Protein AF-A0A098LW25-F1 (afdb_monomer_lite)

Secondary structure (DSSP, 8-state):
-HHHHHHHHHHHHHHHTTPPPP-TT-EEEETBTEEEE-SSSSPEEE-----B-SS--EEEE-TTS-EEEEE-SSEEEETTSPEEEEEE-----TTSTT-EEEEEPTT-SSTTBEEEEEEEPPTT-TT--EEE--------SS----B-PPP-

pLDDT: mean 75.45, std 22.26, range [24.7, 97.44]

Foldseek 3Di:
DVVVVVVVVVVVVVVVVPDDDALQQQWADDAQQWIWGNLDPDIDIGNRAPDHFPAAKDWTAFRSNQTAWIDLQAFIAGSNNHTADVRHGGQADRPDHHFWDWAADPPPPGSQFIQIWGWHDDPPDPDDTDTDSPPDDDDDDDDDTDGSDDDD

Structure (mmCIF, N/CA/C/O backbone):
data_AF-A0A098LW25-F1
#
_entry.id   AF-A0A098LW25-F1
#
loop_
_atom_site.group_PDB
_atom_site.id
_atom_site.type_symbol
_atom_site.label_atom_id
_atom_site.label_alt_id
_atom_site.label_comp_id
_atom_site.label_asym_id
_atom_site.label_entity_id
_atom_site.label_seq_id
_atom_site.pdbx_PDB_ins_code
_atom_site.Cartn_x
_atom_site.Cartn_y
_atom_site.Cartn_z
_atom_site.occupancy
_atom_site.B_iso_or_equiv
_atom_site.auth_seq_id
_atom_site.auth_comp_id
_atom_site.auth_asym_id
_atom_site.auth_atom_id
_atom_site.pdbx_PDB_model_num
ATOM 1 N N . MET A 1 1 ? 30.911 41.469 2.883 1.00 62.38 1 MET A N 1
ATOM 2 C CA . MET A 1 1 ? 29.462 41.206 3.057 1.00 62.38 1 MET A CA 1
ATOM 3 C C . MET A 1 1 ? 28.894 40.210 2.032 1.00 62.38 1 MET A C 1
ATOM 5 O O . MET A 1 1 ? 28.071 39.395 2.420 1.00 62.38 1 MET A O 1
ATOM 9 N N . TYR A 1 2 ? 29.341 40.200 0.765 1.00 64.12 2 TYR A N 1
ATOM 10 C CA . TYR A 1 2 ? 28.862 39.246 -0.259 1.00 64.12 2 TYR A CA 1
ATOM 11 C C . TYR A 1 2 ? 29.418 37.816 -0.128 1.00 64.12 2 TYR A C 1
ATOM 13 O O . TYR A 1 2 ? 28.670 36.865 -0.327 1.00 64.12 2 TYR A O 1
ATOM 21 N N . LEU A 1 3 ? 30.681 37.657 0.288 1.00 71.81 3 LEU A N 1
ATOM 22 C CA . LEU A 1 3 ? 31.345 36.349 0.421 1.00 71.81 3 LEU A CA 1
ATOM 23 C C . LEU A 1 3 ? 30.595 35.386 1.362 1.00 71.81 3 LEU A C 1
ATOM 25 O O . LEU A 1 3 ? 30.389 34.224 1.028 1.00 71.81 3 LEU A O 1
ATOM 29 N N . ASN A 1 4 ? 30.092 35.893 2.491 1.00 77.38 4 ASN A N 1
ATOM 30 C CA . ASN A 1 4 ? 29.337 35.085 3.451 1.00 77.38 4 ASN A CA 1
ATOM 31 C C . ASN A 1 4 ? 27.987 34.621 2.879 1.00 77.38 4 ASN A C 1
ATOM 33 O O . ASN A 1 4 ? 27.555 33.519 3.188 1.00 77.38 4 ASN A O 1
ATOM 37 N N . ARG A 1 5 ? 27.347 35.416 2.004 1.00 79.31 5 ARG A N 1
ATOM 38 C CA . ARG A 1 5 ? 26.081 35.033 1.349 1.00 79.31 5 ARG A CA 1
ATOM 39 C C . ARG A 1 5 ? 26.307 33.897 0.352 1.00 79.31 5 ARG A C 1
ATOM 41 O O . ARG A 1 5 ? 25.521 32.956 0.322 1.00 79.31 5 ARG A O 1
ATOM 48 N N . THR A 1 6 ? 27.397 33.953 -0.413 1.00 85.88 6 THR A N 1
ATOM 49 C CA . THR A 1 6 ? 27.761 32.895 -1.367 1.00 85.88 6 THR A CA 1
ATOM 50 C C . THR A 1 6 ? 28.072 31.579 -0.653 1.00 85.88 6 THR A C 1
ATOM 52 O O . THR A 1 6 ? 27.582 30.534 -1.069 1.00 85.88 6 THR A O 1
ATOM 55 N N . ILE A 1 7 ? 28.809 31.626 0.463 1.00 91.06 7 ILE A N 1
ATOM 56 C CA . ILE A 1 7 ? 29.121 30.436 1.274 1.00 91.06 7 ILE A CA 1
ATOM 57 C C . ILE A 1 7 ? 27.841 29.788 1.818 1.00 91.06 7 ILE A C 1
ATOM 59 O O . ILE A 1 7 ? 27.691 28.572 1.727 1.00 91.06 7 ILE A O 1
ATOM 63 N N . THR A 1 8 ? 26.890 30.579 2.328 1.00 88.38 8 THR A N 1
ATOM 64 C CA . THR A 1 8 ? 25.606 30.051 2.817 1.00 88.38 8 THR A CA 1
ATOM 65 C C . THR A 1 8 ? 24.812 29.350 1.714 1.00 88.38 8 THR A C 1
ATOM 67 O O . THR A 1 8 ? 24.265 28.277 1.953 1.00 88.38 8 THR A O 1
ATOM 70 N N . VAL A 1 9 ? 24.772 29.911 0.501 1.00 91.75 9 VAL A N 1
ATOM 71 C CA . VAL A 1 9 ? 24.058 29.305 -0.638 1.00 91.75 9 VAL A CA 1
ATOM 72 C C . VAL A 1 9 ? 24.706 27.986 -1.066 1.00 91.75 9 VAL A C 1
ATOM 74 O O . VAL A 1 9 ? 24.001 26.997 -1.259 1.00 91.75 9 VAL A O 1
ATOM 77 N N . VAL A 1 10 ? 26.039 27.939 -1.153 1.00 92.50 10 VAL A N 1
ATOM 78 C CA . VAL A 1 10 ? 26.776 26.712 -1.503 1.00 92.50 10 VAL A CA 1
ATOM 79 C C . VAL A 1 10 ? 26.585 25.629 -0.437 1.00 92.50 10 VAL A C 1
ATOM 81 O O . VAL A 1 10 ? 26.345 24.473 -0.777 1.00 92.50 10 VAL A O 1
ATOM 84 N N . ALA A 1 11 ? 26.611 25.993 0.848 1.00 91.38 11 ALA A N 1
ATOM 85 C CA . ALA A 1 11 ? 26.338 25.059 1.939 1.00 91.38 11 ALA A CA 1
ATOM 86 C C . ALA A 1 11 ? 24.913 24.480 1.867 1.00 91.38 11 ALA A C 1
ATOM 88 O 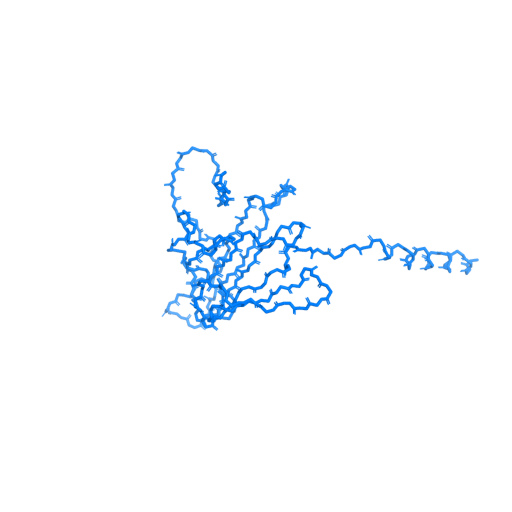O . ALA A 1 11 ? 24.726 23.285 2.088 1.00 91.38 11 ALA A O 1
ATOM 89 N N . LEU A 1 12 ? 23.917 25.296 1.499 1.00 90.12 12 LEU A N 1
ATOM 90 C CA . LEU A 1 12 ? 22.533 24.840 1.337 1.00 90.12 12 LEU A CA 1
ATOM 91 C C . LEU A 1 12 ? 22.384 23.850 0.168 1.00 90.12 12 LEU A C 1
ATOM 93 O O . LEU A 1 12 ? 21.680 22.850 0.293 1.00 90.12 12 LEU A O 1
ATOM 97 N N . MET A 1 13 ? 23.077 24.098 -0.952 1.00 88.81 13 MET A N 1
ATOM 98 C CA . MET A 1 13 ? 23.087 23.187 -2.104 1.00 88.81 13 MET A CA 1
ATOM 99 C C . MET A 1 13 ? 23.744 21.846 -1.758 1.00 88.81 13 MET A C 1
ATOM 101 O O . MET A 1 13 ? 23.201 20.798 -2.095 1.00 88.81 13 MET A O 1
ATOM 105 N N . LEU A 1 14 ? 24.862 21.860 -1.029 1.00 90.62 14 LEU A N 1
ATOM 106 C CA . LEU A 1 14 ? 25.540 20.635 -0.593 1.00 90.62 14 LEU A CA 1
ATOM 107 C C . LEU A 1 14 ? 24.726 19.836 0.432 1.00 90.62 14 LEU A C 1
ATOM 109 O O . LEU A 1 14 ? 24.810 18.616 0.448 1.00 90.62 14 LEU A O 1
ATOM 113 N N . PHE A 1 15 ? 23.911 20.489 1.263 1.00 86.94 15 PHE A N 1
ATOM 114 C CA . PHE A 1 15 ? 23.055 19.787 2.223 1.00 86.94 15 PHE A CA 1
ATOM 115 C C . PHE A 1 15 ? 21.892 19.043 1.546 1.00 86.94 15 PHE A C 1
ATOM 117 O O . PHE A 1 15 ? 21.441 18.012 2.040 1.00 86.94 15 PHE A O 1
ATOM 124 N N . SER A 1 16 ? 21.426 19.528 0.391 1.00 84.38 16 SER A N 1
ATOM 125 C CA . SER A 1 16 ? 20.313 18.907 -0.340 1.00 84.38 16 SER A CA 1
ATOM 126 C C . SER A 1 16 ? 20.633 17.512 -0.896 1.00 84.38 16 SER A C 1
ATOM 128 O O . SER A 1 16 ? 19.723 16.708 -1.075 1.00 84.38 16 SER A O 1
ATOM 130 N N . THR A 1 17 ? 21.913 17.181 -1.101 1.00 81.06 17 THR A N 1
ATOM 131 C CA . THR A 1 17 ? 22.337 15.864 -1.612 1.00 81.06 17 THR A CA 1
ATOM 132 C C . THR A 1 17 ? 22.280 14.755 -0.558 1.00 81.06 17 THR A C 1
ATOM 134 O O . THR A 1 17 ? 22.427 13.585 -0.898 1.00 81.06 17 THR A O 1
ATOM 137 N N . LEU A 1 18 ? 22.036 15.103 0.711 1.00 82.38 18 LEU A N 1
ATOM 138 C CA . LEU A 1 18 ? 21.867 14.154 1.816 1.00 82.38 18 LEU A CA 1
ATOM 139 C C . LEU A 1 18 ? 20.410 13.690 1.991 1.00 82.38 18 LEU A C 1
ATOM 141 O O . LEU A 1 18 ? 20.121 12.891 2.883 1.00 82.38 18 LEU A O 1
ATOM 145 N N . ALA A 1 19 ? 19.480 14.194 1.176 1.00 78.12 19 ALA A N 1
ATOM 146 C CA . ALA A 1 19 ? 18.085 13.782 1.219 1.00 78.12 19 ALA A CA 1
ATOM 147 C C . ALA A 1 19 ? 17.898 12.422 0.526 1.00 78.12 19 ALA A C 1
ATOM 149 O O . ALA A 1 19 ? 18.126 12.284 -0.674 1.00 78.12 19 ALA A O 1
ATOM 150 N N . PHE A 1 20 ? 17.439 11.423 1.280 1.00 74.81 20 PHE A N 1
ATOM 151 C CA . PHE A 1 20 ? 16.985 10.149 0.726 1.00 74.81 20 PHE A CA 1
ATOM 152 C C . PHE A 1 20 ? 15.491 10.213 0.394 1.00 74.81 20 PHE A C 1
ATOM 154 O O . PHE A 1 20 ? 14.710 10.830 1.120 1.00 74.81 20 PHE A O 1
ATOM 161 N N . SER A 1 21 ? 15.087 9.543 -0.686 1.00 72.94 21 SER A N 1
ATOM 162 C CA . SER A 1 21 ? 13.673 9.279 -0.960 1.00 72.94 21 SER A CA 1
ATOM 163 C C . SER A 1 21 ? 13.113 8.273 0.048 1.00 72.94 21 SER A C 1
ATOM 165 O O . SER A 1 21 ? 13.789 7.315 0.419 1.00 72.94 21 SER A O 1
ATOM 167 N N . GLN A 1 22 ? 11.856 8.465 0.441 1.00 80.38 22 GLN A N 1
ATOM 168 C CA . GLN A 1 22 ? 11.098 7.532 1.276 1.00 80.38 22 GLN A CA 1
ATOM 169 C C . GLN A 1 22 ? 10.548 6.371 0.425 1.00 80.38 22 GLN A C 1
ATOM 171 O O . GLN A 1 22 ? 9.931 6.601 -0.616 1.00 80.38 22 GLN A O 1
ATOM 176 N N . MET A 1 23 ? 10.792 5.126 0.847 1.00 89.50 23 MET A N 1
ATOM 177 C CA . MET A 1 23 ? 10.394 3.896 0.136 1.00 89.50 23 MET A CA 1
ATOM 178 C C . MET A 1 23 ? 9.022 3.360 0.576 1.00 89.50 23 MET A C 1
ATOM 180 O O . MET A 1 23 ? 8.502 2.393 0.026 1.00 89.50 23 MET A O 1
ATOM 184 N N . GLU A 1 24 ? 8.367 4.020 1.528 1.00 90.31 24 GLU A N 1
ATOM 185 C CA . GLU A 1 24 ? 7.082 3.608 2.097 1.00 90.31 24 GLU A CA 1
ATOM 186 C C . GLU A 1 24 ? 5.920 3.624 1.087 1.00 90.31 24 GLU A C 1
ATOM 188 O O . GLU A 1 24 ? 4.825 3.143 1.375 1.00 90.31 24 GLU A O 1
ATOM 193 N N . THR A 1 25 ? 6.158 4.142 -0.118 1.00 90.56 25 THR A N 1
ATOM 194 C CA . THR A 1 25 ? 5.201 4.168 -1.231 1.00 90.56 25 THR A CA 1
ATOM 195 C C . THR A 1 25 ? 5.725 3.440 -2.473 1.00 90.56 25 THR A C 1
ATOM 197 O O . THR A 1 25 ? 5.218 3.659 -3.567 1.00 90.56 25 THR A O 1
ATOM 200 N N . SER A 1 26 ? 6.722 2.555 -2.332 1.00 94.88 26 SER A N 1
ATOM 201 C CA . SER A 1 26 ? 7.329 1.850 -3.470 1.00 94.88 26 SER A CA 1
ATOM 202 C C . SER A 1 26 ? 6.391 0.859 -4.162 1.00 94.88 26 SER A C 1
ATOM 204 O O . SER A 1 26 ? 6.547 0.631 -5.355 1.00 94.88 26 SER A O 1
ATOM 206 N N . ASN A 1 27 ? 5.417 0.272 -3.464 1.00 96.38 27 ASN A N 1
ATOM 207 C CA . ASN A 1 27 ? 4.426 -0.622 -4.072 1.00 96.38 27 ASN A CA 1
ATOM 208 C C . ASN A 1 27 ? 3.083 0.077 -4.229 1.00 96.38 27 ASN A C 1
ATOM 210 O O . ASN A 1 27 ? 2.522 0.568 -3.247 1.00 96.38 27 ASN A O 1
ATOM 214 N N . TRP A 1 28 ? 2.553 0.083 -5.447 1.00 96.44 28 TRP A N 1
ATOM 215 C CA . TRP A 1 28 ? 1.244 0.622 -5.797 1.00 96.44 28 TRP A CA 1
ATOM 216 C C . TRP A 1 28 ? 0.357 -0.539 -6.225 1.00 96.44 28 TRP A C 1
ATOM 218 O O . TRP A 1 28 ? 0.654 -1.183 -7.221 1.00 96.44 28 TRP A O 1
ATOM 228 N N . TYR A 1 29 ? -0.721 -0.808 -5.493 1.00 96.94 29 TYR A N 1
ATOM 229 C CA . TYR A 1 29 ? -1.742 -1.786 -5.884 1.00 96.94 29 TYR A CA 1
ATOM 230 C C . TYR A 1 29 ? -3.059 -1.052 -6.116 1.00 96.94 29 TYR A C 1
ATOM 232 O O . TYR A 1 29 ? -3.474 -0.261 -5.269 1.00 96.94 29 TYR A O 1
ATOM 240 N N . PHE A 1 30 ? -3.696 -1.285 -7.264 1.00 95.38 30 PHE A N 1
ATOM 241 C CA . PHE A 1 30 ? -4.877 -0.539 -7.704 1.00 95.38 30 PHE A CA 1
ATOM 242 C C . PHE A 1 30 ? -5.705 -1.318 -8.735 1.00 95.38 30 PHE A C 1
ATOM 244 O O . PHE A 1 30 ? -5.234 -2.270 -9.355 1.00 95.38 30 PHE A O 1
ATOM 251 N N . GLY A 1 31 ? -6.944 -0.873 -8.959 1.00 92.94 31 GLY A N 1
ATOM 252 C CA . GLY A 1 31 ? -7.735 -1.310 -10.108 1.00 92.94 31 GLY A CA 1
ATOM 253 C C . GLY A 1 31 ? -8.095 -2.796 -10.083 1.00 92.94 31 GLY A C 1
ATOM 254 O O . GLY A 1 31 ? -8.551 -3.310 -9.066 1.00 92.94 31 GLY A O 1
ATOM 255 N N . GLN A 1 32 ? -7.916 -3.464 -11.227 1.00 95.69 32 GLN A N 1
ATOM 256 C CA . GLN A 1 32 ? -8.233 -4.876 -11.456 1.00 95.69 32 GLN A CA 1
ATOM 257 C C . GLN A 1 32 ? -6.971 -5.734 -11.317 1.00 95.69 32 GLN A C 1
ATOM 259 O O . GLN A 1 32 ? -6.245 -5.932 -12.291 1.00 95.69 32 GLN A O 1
ATOM 264 N N . ASN A 1 33 ? -6.678 -6.201 -10.100 1.00 96.75 33 ASN A N 1
ATOM 265 C CA . ASN A 1 33 ? -5.558 -7.108 -9.803 1.00 96.75 33 ASN A CA 1
ATOM 266 C C . ASN A 1 33 ? -4.165 -6.563 -10.189 1.00 96.75 33 ASN A C 1
ATOM 268 O O . ASN A 1 33 ? -3.187 -7.308 -10.256 1.00 96.75 33 ASN A O 1
ATOM 272 N N . 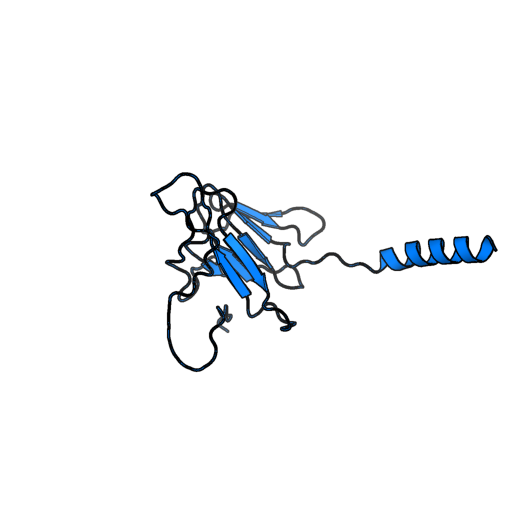SER A 1 34 ? -4.077 -5.254 -10.424 1.00 96.88 34 SER A N 1
ATOM 273 C CA . SER A 1 34 ? -2.914 -4.593 -11.004 1.00 96.88 34 SER A CA 1
ATOM 274 C C . SER A 1 34 ? -2.047 -3.941 -9.933 1.00 96.88 34 SER A C 1
ATOM 276 O O . SER A 1 34 ? -2.521 -3.523 -8.870 1.00 96.88 34 SER A O 1
ATOM 278 N N . GLY A 1 35 ? -0.765 -3.801 -10.241 1.00 97.25 35 GLY A N 1
ATOM 279 C CA . GLY A 1 35 ? 0.155 -3.036 -9.429 1.00 97.25 35 GLY A CA 1
ATOM 280 C C . GLY A 1 35 ? 1.437 -2.641 -10.149 1.00 97.25 35 GLY A C 1
ATOM 281 O O . GLY A 1 35 ? 1.752 -3.122 -11.237 1.00 97.25 35 GLY A O 1
ATOM 282 N N . LEU A 1 36 ? 2.172 -1.734 -9.519 1.00 97.44 36 LEU A N 1
ATOM 283 C CA . LEU A 1 36 ? 3.467 -1.230 -9.956 1.00 97.44 36 LEU A CA 1
ATOM 284 C C . LEU A 1 36 ? 4.425 -1.219 -8.762 1.00 97.44 36 LEU A C 1
ATOM 286 O O . LEU A 1 36 ? 4.037 -0.857 -7.650 1.00 97.44 36 LEU A O 1
ATOM 290 N N . ASN A 1 37 ? 5.679 -1.591 -8.993 1.00 96.19 37 ASN A N 1
ATOM 291 C CA . ASN A 1 37 ? 6.757 -1.491 -8.018 1.00 96.19 37 ASN A CA 1
ATOM 292 C C . ASN A 1 37 ? 7.815 -0.490 -8.507 1.00 96.19 37 ASN A C 1
ATOM 294 O O . ASN A 1 37 ? 8.317 -0.606 -9.624 1.00 96.19 37 ASN A O 1
ATOM 298 N N . PHE A 1 38 ? 8.139 0.470 -7.644 1.00 94.69 38 PHE A N 1
ATOM 299 C CA . PHE A 1 38 ? 9.107 1.554 -7.837 1.00 94.69 38 PHE A CA 1
ATOM 300 C C . PHE A 1 38 ? 10.311 1.435 -6.887 1.00 94.69 38 PHE A C 1
ATOM 302 O O . PHE A 1 38 ? 10.973 2.428 -6.596 1.00 94.69 38 PHE A O 1
ATOM 309 N N . LYS A 1 39 ? 10.545 0.256 -6.301 1.00 90.75 39 LYS A N 1
ATOM 310 C CA . LYS A 1 39 ? 11.642 0.025 -5.351 1.00 90.75 39 LYS A CA 1
ATOM 311 C C . LYS A 1 39 ? 13.003 0.151 -6.037 1.00 90.75 39 LYS A C 1
ATOM 313 O O . LYS A 1 39 ? 13.925 0.723 -5.461 1.00 90.75 39 LYS A O 1
ATOM 318 N N . ASP A 1 40 ? 13.100 -0.372 -7.255 1.00 87.75 40 ASP A N 1
ATOM 319 C CA . ASP A 1 40 ? 14.316 -0.369 -8.060 1.00 87.75 40 ASP A CA 1
ATOM 320 C C . ASP A 1 40 ? 14.299 0.756 -9.110 1.00 87.75 40 ASP A C 1
ATOM 322 O O . ASP A 1 40 ? 13.338 1.512 -9.249 1.00 87.75 40 ASP A O 1
ATOM 326 N N . THR A 1 41 ? 15.386 0.885 -9.874 1.00 86.44 41 THR A N 1
ATOM 327 C CA . THR A 1 41 ? 15.548 1.940 -10.893 1.00 86.44 41 THR A CA 1
ATOM 328 C C . THR A 1 41 ? 14.571 1.826 -12.062 1.00 86.44 41 THR A C 1
ATOM 330 O O . THR A 1 41 ? 14.318 2.818 -12.747 1.00 86.44 41 THR A O 1
ATOM 333 N N . GLN A 1 42 ? 14.031 0.631 -12.307 1.00 91.31 42 GLN A N 1
ATOM 334 C CA . GLN A 1 42 ? 13.016 0.377 -13.321 1.00 91.31 42 GLN A CA 1
ATOM 335 C C . GLN A 1 42 ? 11.687 0.013 -12.666 1.00 91.31 42 GLN A C 1
ATOM 337 O O . GLN A 1 42 ? 11.637 -0.762 -11.712 1.00 91.31 42 GLN A O 1
ATOM 342 N N . VAL A 1 43 ? 10.601 0.545 -13.227 1.00 94.94 43 VAL A N 1
ATOM 343 C CA . VAL A 1 43 ? 9.246 0.223 -12.778 1.00 94.94 43 VAL A CA 1
ATOM 344 C C . VAL A 1 43 ? 8.917 -1.214 -13.168 1.00 94.94 43 VAL A C 1
ATOM 346 O O . VAL A 1 43 ? 8.953 -1.562 -14.348 1.00 94.94 43 VAL A O 1
ATOM 349 N N . THR A 1 44 ? 8.557 -2.034 -12.186 1.00 97.00 44 THR A N 1
ATOM 350 C CA . THR A 1 44 ? 8.116 -3.416 -12.416 1.00 97.00 44 THR A CA 1
ATOM 351 C C . THR A 1 44 ? 6.594 -3.495 -12.374 1.00 97.00 44 THR A C 1
ATOM 353 O O . THR A 1 44 ? 5.969 -2.982 -11.447 1.00 97.00 44 THR A O 1
ATOM 356 N N . VAL A 1 45 ? 5.988 -4.147 -13.368 1.00 97.19 45 VAL A N 1
ATOM 357 C CA . VAL A 1 45 ? 4.539 -4.403 -13.404 1.00 97.19 45 VAL A CA 1
ATOM 358 C C . VAL A 1 45 ? 4.208 -5.628 -12.553 1.00 97.19 45 VAL A C 1
ATOM 360 O O . VAL A 1 45 ? 4.847 -6.670 -12.683 1.00 97.19 45 VAL A O 1
ATOM 363 N N . LEU A 1 46 ? 3.190 -5.509 -11.705 1.00 96.75 46 LEU A N 1
ATOM 364 C CA . LEU A 1 46 ? 2.696 -6.558 -10.817 1.00 96.75 46 LEU A CA 1
ATOM 365 C C . LEU A 1 46 ? 1.272 -6.940 -11.240 1.00 96.75 46 LEU A C 1
ATOM 367 O O . LEU A 1 46 ? 0.408 -6.077 -11.352 1.00 96.75 46 LEU A O 1
ATOM 371 N N . ASN A 1 47 ? 1.016 -8.232 -11.446 1.00 96.12 47 ASN A N 1
ATOM 372 C CA . ASN A 1 47 ? -0.301 -8.751 -11.858 1.00 96.12 47 ASN A CA 1
ATOM 373 C C . ASN A 1 47 ? -0.888 -9.735 -10.832 1.00 96.12 47 ASN A C 1
ATOM 375 O O . ASN A 1 47 ? -1.694 -10.599 -11.164 1.00 96.12 47 ASN A O 1
ATOM 379 N N . ASN A 1 48 ? -0.413 -9.659 -9.592 1.00 96.00 48 ASN A N 1
ATOM 380 C CA . ASN A 1 48 ? -0.731 -10.576 -8.500 1.00 96.00 48 ASN A CA 1
ATOM 381 C C . ASN A 1 48 ? -1.601 -9.929 -7.408 1.00 96.00 48 ASN A C 1
ATOM 383 O O . ASN A 1 48 ? -1.778 -10.519 -6.345 1.00 96.00 48 ASN A O 1
ATOM 387 N N . GLY A 1 49 ? -2.130 -8.722 -7.635 1.00 95.88 49 GLY A N 1
ATOM 388 C CA . GLY A 1 49 ? -3.041 -8.089 -6.685 1.00 95.88 49 GLY A CA 1
ATOM 389 C C . GLY A 1 49 ? -4.334 -8.895 -6.538 1.00 95.88 49 GLY A C 1
ATOM 390 O O . GLY A 1 49 ? -4.816 -9.476 -7.502 1.00 95.88 49 GLY A O 1
ATOM 391 N N . ALA A 1 50 ? -4.931 -8.904 -5.348 1.00 97.06 50 ALA A N 1
ATOM 392 C CA . ALA A 1 50 ? -6.224 -9.547 -5.078 1.00 97.06 50 ALA A CA 1
ATOM 393 C C . ALA A 1 50 ? -7.410 -8.567 -5.130 1.00 97.06 50 ALA A C 1
ATOM 395 O O . ALA A 1 50 ? -8.568 -8.976 -5.129 1.00 97.06 50 ALA A O 1
ATOM 396 N N . MET A 1 51 ? -7.124 -7.267 -5.165 1.00 95.31 51 MET A N 1
ATOM 397 C CA . MET A 1 51 ? -8.127 -6.210 -5.159 1.00 95.31 51 MET A CA 1
ATOM 398 C C . MET A 1 51 ? -8.725 -5.997 -6.549 1.00 95.31 51 MET A C 1
ATOM 400 O O . MET A 1 51 ? -8.000 -5.923 -7.540 1.00 95.31 51 MET A O 1
ATOM 404 N N . VAL A 1 52 ? -10.045 -5.810 -6.581 1.00 94.88 52 VAL A N 1
ATOM 405 C CA . VAL A 1 52 ? -10.783 -5.265 -7.721 1.00 94.88 52 VAL A CA 1
ATOM 406 C C . VAL A 1 52 ? -11.557 -4.051 -7.226 1.00 94.88 52 VAL A C 1
ATOM 408 O O . VAL A 1 52 ? -12.423 -4.172 -6.362 1.00 94.88 52 VAL A O 1
ATOM 411 N N . THR A 1 53 ? -11.219 -2.869 -7.731 1.00 92.62 53 THR A N 1
ATOM 412 C CA . THR A 1 53 ? -11.901 -1.622 -7.366 1.00 92.62 53 THR A CA 1
ATOM 413 C C . THR A 1 53 ? -11.846 -0.619 -8.519 1.00 92.62 53 THR A C 1
ATOM 415 O O . THR A 1 53 ? -10.816 -0.546 -9.193 1.00 92.62 53 THR A O 1
ATOM 418 N N . PRO A 1 54 ? -12.913 0.154 -8.783 1.00 91.06 54 PRO A N 1
ATOM 419 C CA . PRO A 1 54 ? -12.890 1.175 -9.829 1.00 91.06 54 PRO A CA 1
ATOM 420 C C . PRO A 1 54 ? -12.057 2.401 -9.429 1.00 91.06 54 PRO A C 1
ATOM 422 O O . PRO A 1 54 ? -11.453 3.035 -10.293 1.00 91.06 54 PRO A O 1
ATOM 425 N N . ALA A 1 55 ? -11.995 2.729 -8.134 1.00 88.81 55 ALA A N 1
ATOM 426 C CA . ALA A 1 55 ? -11.185 3.817 -7.594 1.00 88.81 55 ALA A CA 1
ATOM 427 C C . ALA A 1 55 ? -10.878 3.601 -6.098 1.00 88.81 55 ALA A C 1
ATOM 429 O O . ALA A 1 55 ? -11.071 2.502 -5.574 1.00 88.81 55 ALA A O 1
ATOM 430 N N . GLY A 1 56 ? -10.379 4.639 -5.412 1.00 86.00 56 GLY A N 1
ATOM 431 C CA . GLY A 1 56 ? -10.374 4.679 -3.950 1.00 86.00 56 GLY A CA 1
ATOM 432 C C . GLY A 1 56 ? -9.556 3.563 -3.307 1.00 86.00 56 GLY A C 1
ATOM 433 O O . GLY A 1 56 ? -10.065 2.807 -2.486 1.00 86.00 56 GLY A O 1
ATOM 434 N N . CYS A 1 57 ? -8.286 3.450 -3.683 1.00 92.38 57 CYS A N 1
ATOM 435 C CA . CYS A 1 57 ? -7.372 2.468 -3.119 1.00 92.38 57 CYS A CA 1
ATOM 436 C C . CYS A 1 57 ? -6.088 3.106 -2.610 1.00 92.38 57 CYS A C 1
ATOM 438 O O . CYS A 1 57 ? -5.703 4.204 -3.007 1.00 92.38 57 CYS A O 1
ATOM 440 N N . THR A 1 58 ? -5.413 2.394 -1.721 1.00 93.81 58 THR A N 1
ATOM 441 C CA . THR A 1 58 ? -4.149 2.828 -1.142 1.00 93.81 58 THR A CA 1
ATOM 442 C C . THR A 1 58 ? -3.318 1.613 -0.745 1.00 93.81 58 THR A C 1
ATOM 444 O O . THR A 1 58 ? -3.853 0.564 -0.378 1.00 93.81 58 THR A O 1
ATOM 447 N N . SER A 1 59 ? -2.003 1.752 -0.824 1.00 94.81 59 SER A N 1
ATOM 448 C CA . SER A 1 59 ? -1.023 0.740 -0.446 1.00 94.81 59 SER A CA 1
ATOM 449 C C . SER A 1 59 ? 0.081 1.382 0.380 1.00 94.81 59 SER A C 1
ATOM 451 O O . SER A 1 59 ? 0.353 2.576 0.253 1.00 94.81 59 SER A O 1
ATOM 453 N N . ILE A 1 60 ? 0.717 0.588 1.237 1.00 93.06 60 ILE A N 1
ATOM 454 C CA . ILE A 1 60 ? 1.853 1.034 2.039 1.00 93.06 60 ILE A CA 1
ATOM 455 C C . ILE A 1 60 ? 2.960 -0.015 2.023 1.00 93.06 60 ILE A C 1
ATOM 457 O O . ILE A 1 60 ? 2.712 -1.223 2.061 1.00 93.06 60 ILE A O 1
ATOM 461 N N . SER A 1 61 ? 4.192 0.469 1.941 1.00 92.19 61 SER A N 1
ATOM 462 C CA . SER A 1 61 ? 5.418 -0.319 2.006 1.00 92.19 61 SER A CA 1
ATOM 463 C C . SER A 1 61 ? 6.200 0.018 3.273 1.00 92.19 61 SER A C 1
ATOM 465 O O . SER A 1 61 ? 5.937 1.024 3.933 1.00 92.19 61 SER A O 1
ATOM 467 N N . ASP A 1 62 ? 7.152 -0.832 3.635 1.00 87.50 62 ASP A N 1
ATOM 468 C CA . ASP A 1 62 ? 8.087 -0.548 4.710 1.00 87.50 62 ASP A CA 1
ATOM 469 C C . ASP A 1 62 ? 9.227 0.384 4.255 1.00 87.50 62 ASP A C 1
ATOM 471 O O . ASP A 1 62 ? 9.297 0.816 3.103 1.00 87.50 62 ASP A O 1
ATOM 475 N N . ARG A 1 63 ? 10.14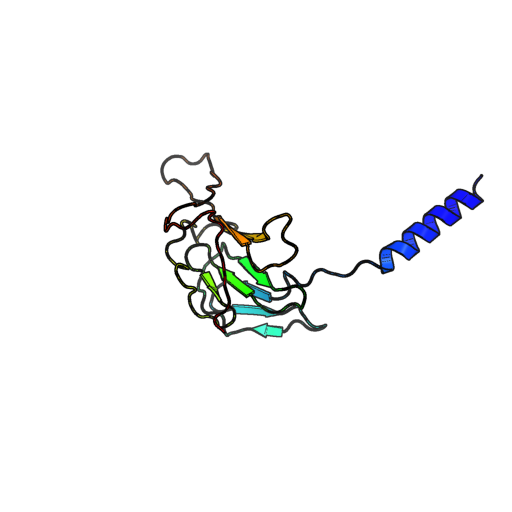8 0.687 5.175 1.00 86.62 63 ARG A N 1
ATOM 476 C CA . ARG A 1 63 ? 11.320 1.543 4.917 1.00 86.62 63 ARG A CA 1
ATOM 477 C C . ARG A 1 63 ? 12.282 0.985 3.863 1.00 86.62 63 ARG A C 1
ATOM 479 O O . ARG A 1 63 ? 13.128 1.726 3.384 1.00 86.62 63 ARG A O 1
ATOM 486 N N . ASN A 1 64 ? 12.176 -0.303 3.541 1.00 88.19 64 ASN A N 1
ATOM 487 C CA . ASN A 1 64 ? 12.978 -0.977 2.524 1.00 88.19 64 ASN A CA 1
ATOM 488 C C . ASN A 1 64 ? 12.211 -1.130 1.199 1.00 88.19 64 ASN A C 1
ATOM 490 O O . ASN A 1 64 ? 12.703 -1.792 0.286 1.00 88.19 64 ASN A O 1
ATOM 494 N N . GLY A 1 65 ? 11.001 -0.572 1.097 1.00 90.62 65 GLY A N 1
ATOM 495 C CA . GLY A 1 65 ? 10.161 -0.679 -0.092 1.00 90.62 65 GLY A CA 1
ATOM 496 C C . GLY A 1 65 ? 9.453 -2.023 -0.236 1.00 90.62 65 GLY A C 1
ATOM 497 O O . GLY A 1 65 ? 8.960 -2.331 -1.320 1.00 90.62 65 GLY A O 1
ATOM 498 N N . GLU A 1 66 ? 9.374 -2.829 0.825 1.00 90.56 66 GLU A N 1
ATOM 499 C CA . GLU A 1 66 ? 8.607 -4.076 0.818 1.00 90.56 66 GLU A CA 1
ATOM 500 C C . GLU A 1 66 ? 7.133 -3.805 1.101 1.00 90.56 66 GLU A C 1
ATOM 502 O O . GLU A 1 66 ? 6.804 -3.054 2.017 1.00 90.56 66 GLU A O 1
ATOM 507 N N . LEU A 1 67 ? 6.226 -4.443 0.359 1.00 92.31 67 LEU A N 1
ATOM 508 C CA . LEU A 1 67 ? 4.789 -4.303 0.592 1.00 92.31 67 LEU A CA 1
ATOM 509 C C . LEU A 1 67 ? 4.434 -4.732 2.026 1.00 92.31 67 LEU A C 1
ATOM 511 O O . LEU A 1 67 ? 4.821 -5.811 2.478 1.00 92.31 67 LEU A O 1
ATOM 515 N N . LEU A 1 68 ? 3.649 -3.910 2.726 1.00 89.88 68 LEU A N 1
ATOM 516 C CA . LEU A 1 68 ? 3.056 -4.268 4.015 1.00 89.88 68 LEU A CA 1
ATOM 517 C C . LEU A 1 68 ? 1.618 -4.755 3.819 1.00 89.88 68 LEU A C 1
ATOM 519 O O . LEU A 1 68 ? 1.299 -5.895 4.164 1.00 89.88 68 LEU A O 1
ATOM 523 N N . PHE A 1 69 ? 0.767 -3.892 3.264 1.00 92.94 69 PHE A N 1
ATOM 524 C CA . PHE A 1 69 ? -0.631 -4.179 2.945 1.00 92.94 69 PHE A CA 1
ATOM 525 C C . PHE A 1 69 ? -1.209 -3.113 2.001 1.00 92.94 69 PHE A C 1
ATOM 527 O O . PHE A 1 69 ? -0.607 -2.060 1.770 1.00 92.94 69 PHE A O 1
ATOM 534 N N . TYR A 1 70 ? -2.384 -3.393 1.447 1.00 95.00 70 TYR A N 1
ATOM 535 C CA . TYR A 1 70 ? -3.136 -2.493 0.574 1.00 95.00 70 TYR A CA 1
ATOM 536 C C . TYR A 1 70 ? -4.640 -2.695 0.762 1.00 95.00 70 TYR A C 1
ATOM 538 O O . TYR A 1 70 ? -5.080 -3.702 1.315 1.00 95.00 70 TYR A O 1
ATOM 546 N N . THR A 1 71 ? -5.439 -1.713 0.357 1.00 93.44 71 THR A N 1
ATOM 547 C CA . THR A 1 71 ? -6.886 -1.723 0.582 1.00 93.44 71 THR A CA 1
ATOM 548 C C . THR A 1 71 ? -7.630 -0.873 -0.445 1.00 93.44 71 THR A C 1
ATOM 550 O O . THR A 1 71 ? -7.109 0.136 -0.918 1.00 93.44 71 THR A O 1
ATOM 553 N N . ASN A 1 72 ? -8.877 -1.248 -0.737 1.00 92.50 72 ASN A N 1
ATOM 554 C CA . ASN A 1 72 ? -9.881 -0.406 -1.406 1.00 92.50 72 ASN A CA 1
ATOM 555 C C . ASN A 1 72 ? -10.769 0.348 -0.391 1.00 92.50 72 ASN A C 1
ATOM 557 O O . ASN A 1 72 ? -11.818 0.885 -0.732 1.00 92.50 72 ASN A O 1
ATOM 561 N N . GLY A 1 73 ? -10.399 0.307 0.891 1.00 87.00 73 GLY A N 1
ATOM 562 C CA . GLY A 1 73 ? -11.162 0.865 1.999 1.00 87.00 73 GLY A CA 1
ATOM 563 C C . GLY A 1 73 ? -12.364 0.029 2.460 1.00 87.00 73 GLY A C 1
ATOM 564 O O . GLY A 1 73 ? -13.021 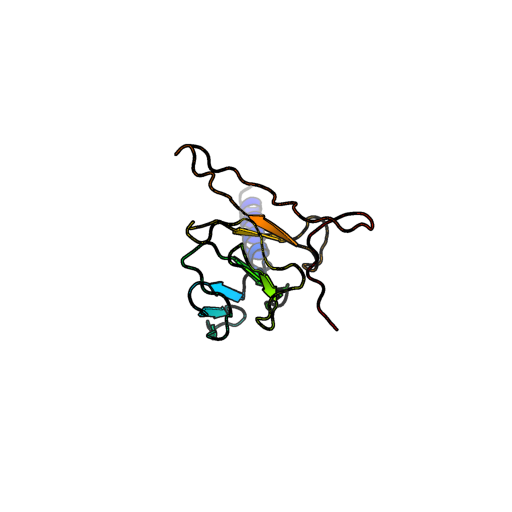0.448 3.407 1.00 87.00 73 GLY A O 1
ATOM 565 N N . GLN A 1 74 ? -12.647 -1.125 1.846 1.00 87.50 74 GLN A N 1
ATOM 566 C CA . GLN A 1 74 ? -13.620 -2.117 2.341 1.00 87.50 74 GLN A CA 1
ATOM 567 C C . GLN A 1 74 ? -12.940 -3.395 2.826 1.00 87.50 74 GLN A C 1
ATOM 569 O O . GLN A 1 74 ? -13.310 -3.940 3.867 1.00 87.50 74 GLN A O 1
ATOM 574 N N . THR A 1 75 ? -11.926 -3.831 2.080 1.00 91.00 75 THR A N 1
ATOM 575 C CA . THR A 1 75 ? -11.116 -5.010 2.368 1.00 91.00 75 THR A CA 1
ATOM 576 C C . THR A 1 75 ? -9.640 -4.625 2.411 1.00 91.00 75 THR A C 1
ATOM 578 O O . THR A 1 75 ? -9.179 -3.797 1.622 1.00 91.00 75 THR A O 1
ATOM 581 N N . VAL A 1 76 ? -8.889 -5.202 3.343 1.00 91.56 76 VAL A N 1
ATOM 582 C CA . VAL A 1 76 ? -7.450 -5.005 3.528 1.00 91.56 76 VAL A CA 1
ATOM 583 C C . VAL A 1 76 ? -6.734 -6.319 3.239 1.00 91.56 76 VAL A C 1
ATOM 585 O O . VAL A 1 76 ? -7.025 -7.342 3.861 1.00 91.56 76 VAL A O 1
ATOM 588 N N . TRP A 1 77 ? -5.773 -6.281 2.321 1.00 93.94 77 TRP A N 1
ATOM 589 C CA . TRP A 1 77 ? -4.950 -7.423 1.934 1.00 93.94 77 TRP A CA 1
ATOM 590 C C . TRP A 1 77 ? -3.517 -7.242 2.411 1.00 93.94 77 TRP A C 1
ATOM 592 O O . TRP A 1 77 ? -2.937 -6.165 2.272 1.00 93.94 77 TRP A O 1
ATOM 602 N N . ASN A 1 78 ? -2.929 -8.307 2.944 1.00 90.94 78 ASN A N 1
ATOM 603 C CA . ASN A 1 78 ? -1.542 -8.332 3.378 1.00 90.94 78 ASN A CA 1
ATOM 604 C C . ASN A 1 78 ? -0.576 -8.413 2.178 1.00 90.94 78 ASN A C 1
ATOM 606 O O . ASN A 1 78 ? -0.967 -8.508 1.012 1.00 90.94 78 ASN A O 1
ATOM 610 N N . LYS A 1 79 ? 0.721 -8.430 2.481 1.00 90.19 79 LYS A N 1
ATOM 611 C CA . LYS A 1 79 ? 1.795 -8.584 1.493 1.00 90.19 79 LYS A CA 1
ATOM 612 C C . LYS A 1 79 ? 1.775 -9.876 0.662 1.00 90.19 79 LYS A C 1
ATOM 614 O O . LYS A 1 79 ? 2.420 -9.925 -0.374 1.00 90.19 79 LYS A O 1
ATOM 619 N N . ASN A 1 80 ? 1.079 -10.911 1.130 1.00 92.88 80 ASN A N 1
ATOM 620 C CA . ASN A 1 80 ? 0.889 -12.178 0.422 1.00 92.88 80 ASN A CA 1
ATOM 621 C C . ASN A 1 80 ? -0.395 -12.164 -0.431 1.00 92.88 80 ASN A C 1
ATOM 623 O O . ASN A 1 80 ? -0.779 -13.197 -0.967 1.00 92.88 80 ASN A O 1
ATOM 627 N N . HIS A 1 81 ? -1.071 -11.014 -0.541 1.00 95.56 81 HIS A N 1
ATOM 628 C CA . HIS A 1 81 ? -2.358 -10.836 -1.223 1.00 95.56 81 HIS A CA 1
ATOM 629 C C . HIS A 1 81 ? -3.531 -11.583 -0.579 1.00 95.56 81 HIS A C 1
ATOM 631 O O . HIS A 1 81 ? -4.580 -11.751 -1.195 1.00 95.56 81 HIS A O 1
ATOM 637 N N . GLU A 1 82 ? -3.392 -11.965 0.687 1.00 93.38 82 GLU A N 1
ATOM 638 C CA . GLU A 1 82 ? -4.453 -12.593 1.469 1.00 93.38 82 GLU A CA 1
ATOM 639 C C . GLU A 1 82 ? -5.191 -11.535 2.285 1.00 93.38 82 GLU A C 1
ATOM 641 O O . GLU A 1 82 ? -4.592 -10.562 2.754 1.00 93.38 82 GLU A O 1
ATOM 646 N N . ILE A 1 83 ? -6.491 -11.733 2.490 1.00 88.62 83 ILE A N 1
ATOM 647 C CA . ILE A 1 83 ? -7.292 -10.867 3.357 1.00 88.62 83 ILE A CA 1
ATOM 648 C C . ILE A 1 83 ? -6.725 -10.921 4.780 1.00 88.62 83 ILE A C 1
ATOM 650 O O . ILE A 1 83 ? -6.450 -11.991 5.326 1.00 88.62 83 ILE A O 1
ATOM 654 N N . MET A 1 84 ? -6.522 -9.751 5.378 1.00 83.44 84 MET A N 1
ATOM 655 C CA . MET A 1 84 ? -6.054 -9.639 6.753 1.00 83.44 84 MET A CA 1
ATOM 656 C C . MET A 1 84 ? -7.135 -10.052 7.752 1.00 83.44 84 MET A C 1
ATOM 658 O O . MET A 1 84 ? -8.326 -9.882 7.511 1.00 83.44 84 MET A O 1
ATOM 662 N N . GLU A 1 85 ? -6.719 -10.536 8.920 1.00 78.81 85 GLU A N 1
ATOM 663 C CA . GLU A 1 85 ? -7.644 -10.769 10.030 1.00 78.81 85 GLU A CA 1
ATOM 664 C C . GLU A 1 85 ? -8.382 -9.467 10.386 1.00 78.81 85 GLU A C 1
ATOM 666 O O . GLU A 1 85 ? -7.748 -8.428 10.580 1.00 78.81 85 GLU A O 1
ATOM 671 N N . ASN A 1 86 ? -9.718 -9.517 10.443 1.00 77.19 86 ASN A N 1
ATOM 672 C CA . ASN A 1 86 ? -10.594 -8.342 10.587 1.00 77.19 86 ASN A CA 1
ATOM 673 C C . ASN A 1 86 ? -10.387 -7.264 9.503 1.00 77.19 86 ASN A C 1
ATOM 675 O O . ASN A 1 86 ? -10.688 -6.092 9.717 1.00 77.19 86 ASN A O 1
ATOM 679 N N . GLY A 1 87 ? -9.848 -7.651 8.348 1.00 78.81 87 GLY A N 1
ATOM 680 C CA . GLY A 1 87 ? -9.561 -6.756 7.236 1.00 78.81 87 GLY A CA 1
ATOM 681 C C . GLY A 1 87 ? -10.766 -6.456 6.354 1.00 78.81 87 GLY A C 1
ATOM 682 O O . GLY A 1 87 ? -10.606 -5.705 5.408 1.00 78.81 87 GLY A O 1
ATOM 683 N N . GLU A 1 88 ? -11.941 -7.027 6.614 1.00 85.88 88 GLU A N 1
ATOM 684 C CA . GLU A 1 88 ? -13.160 -6.825 5.820 1.00 85.88 88 GLU A CA 1
ATOM 685 C C . GLU A 1 88 ? -14.190 -5.961 6.553 1.00 85.88 88 GLU A C 1
ATOM 687 O O . GLU A 1 88 ? -14.195 -5.868 7.781 1.00 85.88 88 GLU A O 1
ATOM 692 N N . GLY A 1 89 ? -15.114 -5.367 5.794 1.00 81.75 89 GLY A N 1
ATOM 693 C CA . GLY A 1 89 ? -16.247 -4.620 6.342 1.00 81.75 89 GLY A CA 1
ATOM 694 C C . GLY A 1 89 ? -15.920 -3.185 6.755 1.00 81.75 89 GLY A C 1
ATOM 695 O O . GLY A 1 89 ? -16.708 -2.575 7.481 1.00 81.75 89 GLY A O 1
ATOM 696 N N . LEU A 1 90 ? -14.793 -2.636 6.291 1.00 82.12 90 LEU A N 1
ATOM 697 C CA . LEU A 1 90 ? -14.483 -1.218 6.454 1.00 82.12 90 LEU A CA 1
ATOM 698 C C . LEU A 1 90 ? -15.475 -0.374 5.640 1.00 82.12 90 LEU A C 1
ATOM 700 O O . LEU A 1 90 ? -15.965 -0.783 4.586 1.00 82.12 90 LEU A O 1
ATOM 704 N N . ALA A 1 91 ? -15.788 0.822 6.128 1.00 79.62 91 ALA A N 1
ATOM 705 C CA . ALA A 1 91 ? -16.916 1.583 5.613 1.00 79.62 91 ALA A CA 1
ATOM 706 C C . ALA A 1 91 ? -16.620 2.444 4.365 1.00 79.62 91 ALA A C 1
ATOM 708 O O . ALA A 1 91 ? -17.412 3.328 4.054 1.00 79.62 91 ALA A O 1
ATOM 709 N N . ALA A 1 92 ? -15.514 2.261 3.634 1.00 76.25 92 ALA A N 1
ATOM 710 C CA . ALA A 1 92 ? -15.278 3.098 2.453 1.00 76.25 92 ALA A CA 1
ATOM 711 C C . ALA A 1 92 ? -16.261 2.805 1.307 1.00 76.25 92 ALA A C 1
ATOM 713 O O . ALA A 1 92 ? -16.764 1.692 1.132 1.00 76.25 92 ALA A O 1
ATOM 714 N N . GLU A 1 93 ? -16.482 3.818 0.471 1.00 79.94 93 GLU A N 1
ATOM 715 C CA . GLU A 1 93 ? -17.177 3.676 -0.808 1.00 79.94 93 GLU A CA 1
ATOM 716 C C . GLU A 1 93 ? -16.158 3.569 -1.950 1.00 79.94 93 GLU A C 1
ATOM 718 O O . GLU A 1 93 ? -15.413 4.513 -2.221 1.00 79.94 93 GLU A O 1
ATOM 723 N N . ILE A 1 94 ? -16.125 2.414 -2.618 1.00 78.12 94 ILE A N 1
ATOM 724 C CA . ILE A 1 94 ? -15.129 2.072 -3.652 1.00 78.12 94 ILE A CA 1
ATOM 725 C C . ILE A 1 94 ? -15.263 2.890 -4.947 1.00 78.12 94 ILE A C 1
ATOM 727 O O . ILE A 1 94 ? -14.303 3.027 -5.697 1.00 78.12 94 ILE A O 1
ATOM 731 N N . GLU A 1 95 ? -16.439 3.476 -5.191 1.00 81.00 95 GLU A N 1
ATOM 732 C CA . GLU A 1 95 ? -16.731 4.295 -6.379 1.00 81.00 95 GLU A CA 1
ATOM 733 C C . GLU A 1 95 ? -16.165 5.723 -6.286 1.00 81.00 95 GLU A C 1
ATOM 735 O O . GLU A 1 95 ? -16.197 6.484 -7.252 1.00 81.00 95 GLU A O 1
ATOM 740 N N . ASN A 1 96 ? -15.671 6.133 -5.115 1.00 76.44 96 ASN A N 1
ATOM 741 C CA . ASN A 1 96 ? -15.143 7.476 -4.911 1.00 76.44 96 ASN A CA 1
ATOM 742 C C . ASN A 1 96 ? -13.623 7.514 -5.156 1.00 76.44 96 ASN A C 1
ATOM 744 O O . ASN A 1 96 ? -12.886 6.636 -4.715 1.00 76.44 96 ASN A O 1
ATOM 748 N N . ILE A 1 97 ? -13.141 8.571 -5.819 1.00 68.94 97 ILE A N 1
ATOM 749 C CA . ILE A 1 97 ? -11.769 8.665 -6.352 1.00 68.94 97 ILE A CA 1
ATOM 750 C C . ILE A 1 97 ? -10.704 8.574 -5.245 1.00 68.94 97 ILE A C 1
ATOM 752 O O . ILE A 1 97 ? -9.655 7.968 -5.451 1.00 68.94 97 ILE A O 1
ATOM 756 N N . GLN A 1 98 ? -10.989 9.115 -4.055 1.00 69.69 98 GLN A N 1
ATOM 757 C CA . GLN A 1 98 ? -10.087 9.068 -2.900 1.00 69.69 98 GLN A CA 1
ATOM 758 C C . GLN A 1 98 ? -10.860 8.767 -1.609 1.00 69.69 98 GLN A C 1
ATOM 760 O O . GLN A 1 98 ? -11.088 9.637 -0.768 1.00 69.69 98 GLN A O 1
ATOM 765 N N . SER A 1 99 ? -11.314 7.523 -1.472 1.00 79.31 99 SER A N 1
ATOM 766 C CA . SER A 1 99 ? -12.104 7.068 -0.324 1.00 79.31 99 SER A CA 1
ATOM 767 C C . SER A 1 99 ? -11.279 6.520 0.837 1.00 79.31 99 SER A C 1
ATOM 769 O O . SER A 1 99 ? -11.853 6.282 1.897 1.00 79.31 99 SER A O 1
ATOM 771 N N . THR A 1 100 ? -9.969 6.317 0.668 1.00 85.19 100 THR A N 1
ATOM 772 C CA . THR A 1 100 ? -9.118 5.667 1.672 1.00 85.19 100 THR A CA 1
ATOM 773 C C . THR A 1 100 ? -7.684 6.202 1.662 1.00 85.19 100 THR A C 1
ATOM 775 O O . THR A 1 100 ? -7.144 6.545 0.609 1.00 85.19 100 THR A O 1
ATOM 778 N N . ILE A 1 101 ? -7.067 6.283 2.840 1.00 88.56 101 ILE A N 1
ATOM 779 C CA . ILE A 1 101 ? -5.643 6.588 3.018 1.00 88.56 101 ILE A CA 1
ATOM 780 C C . ILE A 1 101 ? -5.083 5.821 4.218 1.00 88.56 101 ILE A C 1
ATOM 782 O O . ILE A 1 101 ? -5.741 5.696 5.253 1.00 88.56 101 ILE A O 1
ATOM 786 N N . ILE A 1 102 ? -3.851 5.331 4.082 1.00 88.00 102 ILE A N 1
ATOM 787 C CA . ILE A 1 102 ? -3.101 4.710 5.175 1.00 88.00 102 ILE A CA 1
ATOM 788 C C . ILE A 1 102 ? -2.154 5.742 5.787 1.00 88.00 102 ILE A C 1
ATOM 790 O O . ILE A 1 102 ? -1.386 6.390 5.079 1.00 88.00 102 ILE A O 1
ATOM 794 N N . VAL A 1 103 ? -2.190 5.876 7.112 1.00 86.06 103 VAL A N 1
ATOM 795 C CA . VAL A 1 103 ? -1.358 6.823 7.861 1.00 86.06 103 VAL A CA 1
ATOM 796 C C . VAL A 1 103 ? -0.589 6.087 8.959 1.00 86.06 103 VAL A C 1
ATOM 798 O O . VAL A 1 103 ? -1.217 5.518 9.856 1.00 86.06 103 VAL A O 1
ATOM 801 N N . PRO A 1 104 ? 0.756 6.099 8.946 1.00 82.06 104 PRO A N 1
ATOM 802 C CA . PRO A 1 104 ? 1.556 5.582 10.051 1.00 82.06 104 PRO A CA 1
ATOM 803 C C . PRO A 1 104 ? 1.211 6.266 11.372 1.00 82.06 104 PRO A C 1
ATOM 805 O O . PRO A 1 104 ? 0.979 7.474 11.421 1.00 82.06 104 PRO A O 1
ATOM 808 N N . VAL A 1 105 ? 1.210 5.504 12.464 1.00 79.44 105 VAL A N 1
ATOM 809 C CA . VAL A 1 105 ? 0.951 6.065 13.794 1.00 79.44 105 VAL A CA 1
ATOM 810 C C . VAL A 1 105 ? 2.074 7.040 14.179 1.00 79.44 105 VAL A C 1
ATOM 812 O O . VAL A 1 105 ? 3.235 6.625 14.250 1.00 79.44 105 VAL A O 1
ATOM 815 N N . PRO A 1 106 ? 1.761 8.317 14.477 1.00 77.25 106 PRO A N 1
ATOM 816 C CA . PRO A 1 106 ? 2.769 9.301 14.858 1.00 77.25 106 PRO A CA 1
ATOM 817 C C . PRO A 1 106 ? 3.534 8.889 16.118 1.00 77.25 106 PRO A C 1
ATOM 819 O O . PRO A 1 106 ? 2.973 8.287 17.033 1.00 77.25 106 PRO A O 1
ATOM 822 N N . GLY A 1 107 ? 4.822 9.228 16.182 1.00 73.88 107 GLY A N 1
ATOM 823 C CA . GLY A 1 107 ? 5.674 8.934 17.341 1.00 73.88 107 GLY A CA 1
ATOM 824 C C . GLY A 1 107 ? 6.101 7.469 17.467 1.00 73.88 107 GLY A C 1
ATOM 825 O O . GLY A 1 107 ? 6.967 7.158 18.282 1.00 73.88 107 GLY A O 1
ATOM 826 N N . ASN A 1 108 ? 5.567 6.572 16.634 1.00 64.94 108 ASN A N 1
ATOM 827 C CA . ASN A 1 108 ? 6.053 5.209 16.516 1.00 64.94 108 ASN A CA 1
ATOM 828 C C . ASN A 1 108 ? 6.940 5.116 15.273 1.00 64.94 108 ASN A C 1
ATOM 830 O O . ASN A 1 108 ? 6.461 5.131 14.144 1.00 64.94 108 ASN A O 1
ATOM 834 N N . GLY A 1 109 ? 8.256 5.028 15.474 1.00 61.88 109 GLY A N 1
ATOM 835 C CA . GLY A 1 109 ? 9.221 4.933 14.374 1.00 61.88 109 GLY A CA 1
ATOM 836 C C . GLY A 1 109 ? 9.070 3.669 13.518 1.00 61.88 109 GLY A C 1
ATOM 837 O O . GLY A 1 109 ? 9.762 3.525 12.520 1.00 61.88 109 GLY A O 1
ATOM 838 N N . ASN A 1 110 ? 8.184 2.744 13.879 1.00 62.88 110 ASN A N 1
ATOM 839 C CA . ASN A 1 110 ? 7.965 1.515 13.137 1.00 62.88 110 ASN A CA 1
ATOM 840 C C . ASN A 1 110 ? 6.595 1.534 12.452 1.00 62.88 110 ASN A C 1
ATOM 842 O O . ASN A 1 110 ? 5.571 1.675 13.118 1.00 62.88 110 ASN A O 1
ATOM 846 N N . LEU A 1 111 ? 6.572 1.246 11.147 1.00 66.31 111 LEU A N 1
ATOM 847 C CA . LEU A 1 111 ? 5.373 1.105 10.296 1.00 66.31 111 LEU A CA 1
ATOM 848 C C . LEU A 1 111 ? 4.493 -0.115 10.655 1.00 66.31 111 LEU A C 1
ATOM 850 O O . LEU A 1 111 ? 3.671 -0.566 9.867 1.00 66.31 111 LEU A O 1
ATOM 854 N N . LYS A 1 112 ? 4.670 -0.676 11.856 1.00 63.03 112 LYS A N 1
ATOM 855 C CA . LYS A 1 112 ? 3.925 -1.835 12.369 1.00 63.03 112 LYS A CA 1
ATOM 856 C C . LYS A 1 112 ? 2.477 -1.488 12.718 1.00 63.03 112 LYS A C 1
ATOM 858 O O . LYS A 1 112 ? 1.632 -2.378 12.748 1.00 63.03 112 LYS A O 1
ATOM 863 N N . ASN A 1 113 ? 2.202 -0.209 12.978 1.00 67.50 113 ASN A N 1
ATOM 864 C CA . ASN A 1 113 ? 0.882 0.274 13.350 1.00 67.50 113 ASN A CA 1
ATOM 865 C C . ASN A 1 113 ? 0.503 1.429 12.423 1.00 67.50 113 ASN A C 1
ATOM 867 O O . ASN A 1 113 ? 1.242 2.413 12.323 1.00 67.50 113 ASN A O 1
ATOM 871 N N . CYS A 1 114 ? -0.654 1.318 11.780 1.00 75.19 114 CYS A N 1
ATOM 872 C CA . CYS A 1 114 ? 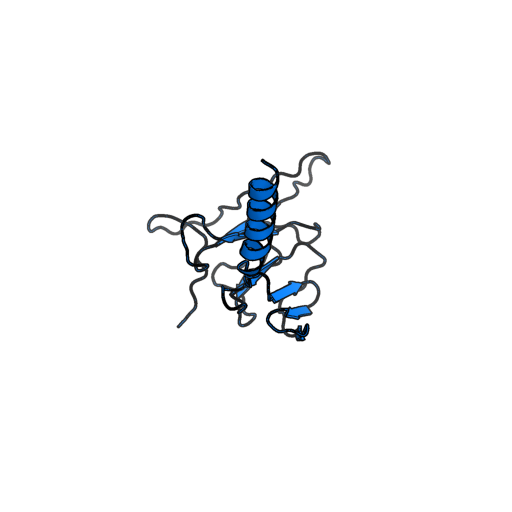-1.164 2.320 10.855 1.00 75.19 114 CYS A CA 1
ATOM 873 C C . CYS A 1 114 ? -2.660 2.538 11.096 1.00 75.19 114 CYS A C 1
ATOM 875 O O . CYS A 1 114 ? -3.379 1.618 11.478 1.00 75.19 114 CYS A O 1
ATOM 877 N N . TYR A 1 115 ? -3.133 3.747 10.829 1.00 81.38 115 TYR A N 1
ATOM 878 C CA . TYR A 1 115 ? -4.552 4.048 10.702 1.00 81.38 115 TYR A CA 1
ATOM 879 C C . TYR A 1 115 ? -4.969 3.908 9.242 1.00 81.38 115 TYR A C 1
ATOM 881 O O . TYR A 1 115 ? -4.263 4.380 8.352 1.00 81.38 115 TYR A O 1
ATOM 889 N N . ILE A 1 116 ? -6.127 3.297 9.004 1.00 83.12 116 ILE A N 1
ATOM 890 C CA . ILE A 1 116 ? -6.820 3.370 7.718 1.00 83.12 116 ILE A CA 1
ATOM 891 C C . ILE A 1 116 ? -7.951 4.370 7.909 1.00 83.12 116 ILE A C 1
ATOM 893 O O . ILE A 1 116 ? -8.815 4.182 8.762 1.00 83.12 116 ILE A O 1
ATOM 897 N N . ILE A 1 117 ? -7.911 5.462 7.158 1.00 82.69 117 ILE A N 1
ATOM 898 C CA . ILE A 1 117 ? -8.930 6.506 7.213 1.00 82.69 117 ILE A CA 1
ATOM 899 C C . ILE A 1 117 ? -9.789 6.357 5.973 1.00 82.69 117 ILE A C 1
ATOM 901 O O . ILE A 1 117 ? -9.265 6.405 4.861 1.00 82.69 117 ILE A O 1
ATOM 905 N N . THR A 1 118 ? -11.096 6.203 6.170 1.00 79.31 118 THR A N 1
ATOM 906 C CA . THR A 1 118 ? -12.056 6.023 5.086 1.00 79.31 118 THR A CA 1
ATOM 907 C C . THR A 1 118 ? -13.051 7.178 5.017 1.00 79.31 118 THR A C 1
ATOM 909 O O . THR A 1 118 ? -13.344 7.869 5.996 1.00 79.31 118 THR A O 1
ATOM 912 N N . VAL A 1 119 ? -13.582 7.427 3.824 1.00 72.88 119 VAL A N 1
ATOM 913 C CA . VAL A 1 119 ? -14.637 8.416 3.604 1.00 72.88 119 VAL A CA 1
ATOM 914 C C . VAL A 1 119 ? -15.909 7.696 3.184 1.00 72.88 119 VAL A C 1
ATOM 916 O O . VAL A 1 119 ? -15.950 7.016 2.160 1.00 72.88 119 VAL A O 1
ATOM 919 N N . LEU A 1 120 ? -16.963 7.909 3.967 1.00 69.31 120 LEU A N 1
ATOM 920 C CA . LEU A 1 120 ? -18.327 7.488 3.665 1.00 69.31 120 LEU A CA 1
ATOM 921 C C . LEU A 1 120 ? -19.069 8.611 2.936 1.00 69.31 120 LEU A C 1
ATOM 923 O O . LEU A 1 120 ? -19.082 9.748 3.425 1.00 69.31 120 LEU A O 1
ATOM 927 N N . GLN A 1 121 ? -19.791 8.308 1.851 1.00 55.38 121 GLN A N 1
ATOM 928 C CA . GLN A 1 121 ? -20.898 9.178 1.452 1.00 55.38 121 GLN A CA 1
ATOM 929 C C . GLN A 1 121 ? -22.203 8.751 2.110 1.00 55.38 121 GLN A C 1
ATOM 931 O O . GLN A 1 121 ? -22.611 7.592 2.109 1.00 55.38 121 GLN A O 1
ATOM 936 N N . THR A 1 122 ? -22.908 9.740 2.656 1.00 52.53 122 THR A N 1
ATOM 937 C CA . THR A 1 122 ? -24.278 9.548 3.132 1.00 52.53 122 THR A CA 1
ATOM 938 C C . THR A 1 122 ? -25.240 9.905 2.000 1.00 52.53 122 THR A C 1
ATOM 940 O O . THR A 1 122 ? -25.230 11.024 1.489 1.00 52.53 122 THR A O 1
ATOM 943 N N . LYS A 1 123 ? -26.099 8.962 1.596 1.00 45.75 123 LYS A N 1
ATOM 944 C CA . LYS A 1 123 ? -27.010 9.097 0.441 1.00 45.75 123 LYS A CA 1
ATOM 945 C C . LYS A 1 123 ? -28.139 10.142 0.583 1.00 45.75 123 LYS A C 1
ATOM 947 O O . LYS A 1 123 ? -29.101 10.075 -0.172 1.00 45.75 123 LYS A O 1
ATOM 952 N N . LYS A 1 124 ? -28.087 11.122 1.501 1.00 38.59 124 LYS A N 1
ATOM 953 C CA . LYS A 1 124 ? -29.249 12.006 1.764 1.00 38.59 124 LYS A CA 1
ATOM 954 C C . LYS A 1 124 ? -29.084 13.512 1.552 1.00 38.59 124 LYS A C 1
ATOM 956 O O . LYS A 1 124 ? -30.051 14.233 1.763 1.00 38.59 124 LYS A O 1
ATOM 961 N N . THR A 1 125 ? -27.946 14.027 1.084 1.00 36.47 125 THR A N 1
ATOM 962 C CA . THR A 1 125 ? -27.865 15.414 0.564 1.00 36.47 125 THR A CA 1
ATOM 963 C C . THR A 1 125 ? -26.523 15.650 -0.128 1.00 36.47 125 THR A C 1
ATOM 965 O O . THR A 1 125 ? -25.472 15.424 0.461 1.00 36.47 125 THR A O 1
ATOM 968 N N . ARG A 1 126 ? -26.544 16.153 -1.369 1.00 42.44 126 ARG A N 1
ATOM 969 C CA . ARG A 1 126 ? -25.376 16.446 -2.232 1.00 42.44 126 ARG A CA 1
ATOM 970 C C . ARG A 1 126 ? -24.397 17.528 -1.703 1.00 42.44 126 ARG A C 1
ATOM 972 O O . ARG A 1 126 ? -23.843 18.269 -2.506 1.00 42.44 126 ARG A O 1
ATOM 979 N N . LYS A 1 127 ? -24.170 17.695 -0.391 1.00 37.03 127 LYS A N 1
ATOM 980 C CA . LYS A 1 127 ? -23.330 18.805 0.123 1.00 37.03 127 LYS A CA 1
ATOM 981 C C . LYS A 1 127 ? -22.420 18.544 1.331 1.00 37.03 127 LYS A C 1
ATOM 983 O O . LYS A 1 127 ? -21.855 19.508 1.840 1.00 37.03 127 LYS A O 1
ATOM 988 N N . LYS A 1 128 ? -22.189 17.310 1.794 1.00 37.66 128 LYS A N 1
ATOM 989 C CA . LYS A 1 128 ? -21.156 17.108 2.833 1.00 37.66 128 LYS A CA 1
ATOM 990 C C . LYS A 1 128 ? -20.491 15.736 2.769 1.00 37.66 128 LYS A C 1
ATOM 992 O O . LYS A 1 128 ? -21.041 14.752 3.251 1.00 37.66 128 LYS A O 1
ATOM 997 N N . GLN A 1 129 ? -19.283 15.703 2.209 1.00 41.53 129 GLN A N 1
ATOM 998 C CA . GLN A 1 129 ? -18.317 14.644 2.487 1.00 41.53 129 GLN A CA 1
ATOM 999 C C . GLN A 1 129 ? -17.915 14.780 3.961 1.00 41.53 129 GLN A C 1
ATOM 1001 O O . GLN A 1 129 ? -17.561 15.870 4.415 1.00 41.53 129 GLN A O 1
ATOM 1006 N N . ARG A 1 130 ? -18.045 13.706 4.737 1.00 39.38 130 ARG A N 1
ATOM 1007 C CA . ARG A 1 130 ? -17.573 13.648 6.122 1.00 39.38 130 ARG A CA 1
ATOM 1008 C C . ARG A 1 130 ? -16.481 12.590 6.171 1.00 39.38 130 ARG A C 1
ATOM 1010 O O . ARG A 1 130 ? -16.729 11.444 5.817 1.00 39.38 130 ARG A O 1
ATOM 1017 N N . CYS A 1 131 ? -15.280 12.996 6.571 1.00 41.66 131 CYS A N 1
ATOM 1018 C CA . CYS A 1 131 ? -14.226 12.061 6.936 1.00 41.66 131 CYS A CA 1
ATOM 1019 C C . CYS A 1 131 ? -14.675 11.386 8.231 1.00 41.66 131 CYS A C 1
ATOM 1021 O O . CYS A 1 131 ? -14.897 12.070 9.235 1.00 41.66 131 CYS A O 1
ATOM 1023 N N . PHE A 1 132 ? -14.906 10.081 8.184 1.00 42.16 132 PHE A N 1
ATOM 1024 C CA . PHE A 1 132 ? -15.185 9.311 9.380 1.00 42.16 132 PHE A CA 1
ATOM 1025 C C . PHE A 1 132 ? -13.897 8.577 9.718 1.00 42.16 132 PHE A C 1
ATOM 1027 O O . PHE A 1 132 ? -13.372 7.819 8.912 1.00 42.16 132 PHE A O 1
ATOM 1034 N N . LEU A 1 133 ? -13.375 8.805 10.920 1.00 42.25 133 LEU A N 1
ATOM 1035 C CA . LEU A 1 133 ? -12.467 7.835 11.503 1.00 42.25 133 LEU A C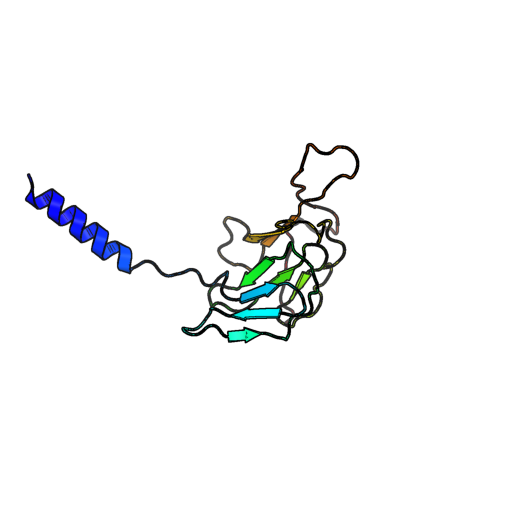A 1
ATOM 1036 C C . LEU A 1 133 ? -13.343 6.626 11.835 1.00 42.25 133 LEU A C 1
ATOM 1038 O O . LEU A 1 133 ? -14.074 6.640 12.827 1.00 42.25 133 LEU A O 1
ATOM 1042 N N . ASP A 1 134 ? -13.386 5.658 10.926 1.00 40.47 134 ASP A N 1
ATOM 1043 C CA . ASP A 1 134 ? -14.148 4.436 11.127 1.00 40.47 134 ASP A CA 1
ATOM 1044 C C . ASP A 1 134 ? -13.483 3.643 12.259 1.00 40.47 134 ASP A C 1
ATOM 1046 O O . ASP A 1 134 ? -12.405 3.078 12.103 1.00 40.47 134 ASP A O 1
ATOM 1050 N N . LEU A 1 135 ? -14.093 3.722 13.445 1.00 40.09 135 LEU A N 1
ATOM 1051 C CA . LEU A 1 135 ? -13.665 3.074 14.689 1.00 40.09 135 LEU A CA 1
ATOM 1052 C C . LEU A 1 135 ? -14.660 1.978 15.097 1.00 40.09 135 LEU A C 1
ATOM 1054 O O . LEU A 1 135 ? -15.015 1.851 16.273 1.00 40.09 135 LEU A O 1
ATOM 1058 N N . LYS A 1 136 ? -15.183 1.204 14.142 1.00 29.30 136 LYS A N 1
ATOM 1059 C CA . LYS A 1 136 ? -16.065 0.076 14.461 1.00 29.30 136 LYS A CA 1
ATOM 1060 C C . LYS A 1 136 ? -15.266 -1.205 14.723 1.00 29.30 136 LYS A C 1
ATOM 1062 O O . LYS A 1 136 ? -14.683 -1.773 13.809 1.00 29.30 136 LYS A O 1
ATOM 1067 N N . GLY A 1 137 ? -15.327 -1.685 15.972 1.00 30.41 137 GLY A N 1
ATOM 1068 C CA . GLY A 1 137 ? -15.022 -3.074 16.353 1.00 30.41 137 GLY A CA 1
ATOM 1069 C C . GLY A 1 137 ? -14.168 -3.223 17.618 1.00 30.41 137 GLY A C 1
ATOM 1070 O O . GLY A 1 137 ? -12.950 -3.122 17.562 1.00 30.41 137 GLY A O 1
ATOM 1071 N N . TYR A 1 138 ? -14.807 -3.484 18.763 1.00 25.92 138 TYR A N 1
ATOM 1072 C CA . TYR A 1 138 ? -14.162 -3.779 20.051 1.00 25.92 138 TYR A CA 1
ATOM 1073 C C . TYR A 1 138 ? -13.747 -5.253 20.158 1.00 25.92 138 TYR A C 1
ATOM 1075 O O . TYR A 1 138 ? -14.617 -6.107 20.042 1.00 25.92 138 TYR A O 1
ATOM 1083 N N . TRP A 1 139 ? -12.506 -5.517 20.588 1.00 29.25 139 TRP A N 1
ATOM 1084 C CA . TRP A 1 139 ? -12.222 -6.457 21.686 1.00 29.25 139 TRP A CA 1
ATOM 1085 C C . TRP A 1 139 ? -11.112 -5.881 22.587 1.00 29.25 139 TRP A C 1
ATOM 1087 O O . TRP A 1 139 ? -10.069 -5.433 22.119 1.00 29.25 139 TRP A O 1
ATOM 1097 N N . LYS A 1 140 ? -11.400 -5.829 23.895 1.00 26.03 140 LYS A N 1
ATOM 1098 C CA . LYS A 1 140 ? -10.505 -5.449 25.011 1.00 26.03 140 LYS A CA 1
ATOM 1099 C C . LYS A 1 140 ? -9.373 -6.489 25.071 1.00 26.03 140 LYS A C 1
ATOM 1101 O O . LYS A 1 140 ? -9.676 -7.670 25.100 1.00 26.03 140 LYS A O 1
ATOM 1106 N N . GLU A 1 141 ? -8.095 -6.122 25.076 1.00 24.70 141 GLU A N 1
ATOM 1107 C CA . GLU A 1 141 ? -7.439 -5.419 26.181 1.00 24.70 141 GLU A CA 1
ATOM 1108 C C . GLU A 1 141 ? -6.622 -4.187 25.738 1.00 24.70 141 GLU A C 1
ATOM 1110 O O . GLU A 1 141 ? -5.669 -4.278 24.979 1.00 24.70 141 GLU A O 1
ATOM 1115 N N . LYS A 1 142 ? -7.024 -3.033 26.293 1.00 29.98 142 LYS A N 1
ATOM 1116 C CA . LYS A 1 142 ? -6.299 -1.759 26.480 1.00 29.98 142 LYS A CA 1
ATOM 1117 C C . LYS A 1 142 ? -5.485 -1.201 25.285 1.00 29.98 142 LYS A C 1
ATOM 1119 O O . LYS A 1 142 ? -4.329 -1.545 25.081 1.00 29.98 142 LYS A O 1
ATOM 1124 N N . ASN A 1 143 ? -6.078 -0.158 24.681 1.00 25.16 143 ASN A N 1
ATOM 1125 C CA . ASN A 1 143 ? -5.558 0.806 23.690 1.00 25.16 143 ASN A CA 1
ATOM 1126 C C . ASN A 1 143 ? -5.579 0.319 22.229 1.00 25.16 143 ASN A C 1
ATOM 1128 O O . ASN A 1 143 ? -4.681 -0.377 21.769 1.00 25.16 143 ASN A O 1
ATOM 1132 N N . ILE A 1 144 ? -6.630 0.713 21.498 1.00 37.41 144 ILE A N 1
ATOM 1133 C CA . ILE A 1 144 ? -6.940 0.225 20.149 1.00 37.41 144 ILE A CA 1
ATOM 1134 C C . ILE A 1 144 ? -6.429 1.209 19.087 1.00 37.41 144 ILE A C 1
ATOM 1136 O O . ILE A 1 144 ? -6.858 2.358 19.008 1.00 37.41 144 ILE A O 1
ATOM 1140 N N . ILE A 1 145 ? -5.521 0.687 18.271 1.00 34.12 145 ILE A N 1
ATOM 1141 C CA . ILE A 1 145 ? -5.002 1.162 16.987 1.00 34.12 145 ILE A CA 1
ATOM 1142 C C . ILE A 1 145 ? -5.181 -0.047 16.051 1.00 34.12 145 ILE A C 1
ATOM 1144 O O . ILE A 1 145 ? -5.087 -1.178 16.524 1.00 34.12 145 ILE A O 1
ATOM 1148 N N . TYR A 1 146 ? -5.449 0.121 14.756 1.00 35.53 146 TYR A N 1
ATOM 1149 C CA . TYR A 1 146 ? -5.482 -1.034 13.850 1.00 35.53 146 TYR A CA 1
ATOM 1150 C C . TYR A 1 146 ? -4.049 -1.600 13.696 1.00 35.53 146 TYR A C 1
ATOM 1152 O O . TYR A 1 146 ? -3.134 -0.920 13.226 1.00 35.53 146 TYR A O 1
ATOM 1160 N N . TYR A 1 147 ? -3.832 -2.832 14.171 1.00 31.44 147 TYR A N 1
ATOM 1161 C CA . TYR A 1 147 ? -2.539 -3.530 14.166 1.00 31.44 147 TYR A CA 1
ATOM 1162 C C . TYR A 1 147 ? -2.491 -4.557 13.029 1.00 31.44 147 TYR A C 1
ATOM 1164 O O . TYR A 1 147 ? -3.156 -5.588 13.084 1.00 31.44 147 TYR A O 1
ATOM 1172 N N . ALA A 1 148 ? -1.635 -4.323 12.037 1.00 31.80 148 ALA A N 1
ATOM 1173 C CA . ALA A 1 148 ? -1.241 -5.317 11.046 1.00 31.80 148 ALA A CA 1
ATOM 1174 C C . ALA A 1 148 ? -0.034 -6.110 11.579 1.00 31.80 148 ALA A C 1
ATOM 1176 O O . ALA A 1 148 ? 1.116 -5.773 11.294 1.00 31.80 148 ALA A O 1
ATOM 1177 N N . LYS A 1 149 ? -0.250 -7.143 12.405 1.00 26.78 149 LYS A N 1
ATOM 1178 C CA . LYS A 1 149 ? 0.860 -7.984 12.889 1.00 26.78 149 LYS A CA 1
ATOM 1179 C C . LYS A 1 149 ? 1.099 -9.154 11.928 1.00 26.78 149 LYS A C 1
ATOM 1181 O O . LYS A 1 149 ? 0.238 -10.007 11.748 1.00 26.78 149 LYS A O 1
ATOM 1186 N N . ARG A 1 150 ? 2.294 -9.195 11.329 1.00 29.52 150 ARG A N 1
ATOM 1187 C CA . ARG A 1 150 ? 2.816 -10.306 10.509 1.00 29.52 150 ARG A CA 1
ATOM 1188 C C . ARG A 1 150 ? 2.712 -11.628 11.289 1.00 29.52 150 ARG A C 1
ATOM 1190 O O . ARG A 1 150 ? 3.259 -11.707 12.390 1.00 29.52 150 ARG A O 1
ATOM 1197 N N . LYS A 1 151 ? 2.051 -12.652 10.730 1.00 31.02 151 LYS A N 1
ATOM 1198 C CA . LYS A 1 151 ? 2.214 -14.039 11.203 1.00 31.02 151 LYS A CA 1
ATOM 1199 C C . LYS A 1 151 ? 3.675 -14.441 10.972 1.00 31.02 151 LYS A C 1
ATOM 1201 O O . LYS A 1 151 ? 4.204 -14.194 9.885 1.00 31.02 151 LYS A O 1
ATOM 1206 N N . ALA A 1 152 ? 4.317 -14.923 12.036 1.00 40.25 152 ALA A N 1
ATOM 1207 C CA . ALA A 1 152 ? 5.634 -15.550 11.972 1.00 40.25 152 ALA A CA 1
ATOM 1208 C C . ALA A 1 152 ? 5.589 -16.764 11.040 1.00 40.25 152 ALA A C 1
ATOM 1210 O O . ALA A 1 152 ? 4.533 -17.439 11.039 1.00 40.25 152 ALA A O 1
#

Sequence (152 aa):
MYLNRTITVVALMLFSTLAFSQMETSNWYFGQNSGLNFKDTQVTVLNNGAMVTPAGCTSISDRNGELLFYTNGQTVWNKNHEIMENGEGLAAEIENIQSTIIVPVPGNGNLKNCYIITVLQTKKTRKKQRCFLDLKGYWKEKNIIYYAKRKA

Radius of gyration: 19.69 Å; chains: 1; bounding box: 61×57×40 Å

Organism: NCBI:txid504487